Protein AF-A0A0B1SQV2-F1 (afdb_monomer_lite)

Sequence (103 aa):
MAAYELCCDMIDVTIDISGIYGVKESDGAVQNPFDDNSYAVIRLKTDQVMFLRQLNKHLALVCVIKGENFEKQGLIDYNFNCFKEGIENVFMVRKRIQEESKN

Structure (mmCIF, N/CA/C/O backbone):
data_AF-A0A0B1SQV2-F1
#
_entry.id   AF-A0A0B1SQV2-F1
#
loop_
_atom_site.group_PDB
_atom_site.id
_atom_site.type_symbol
_atom_site.label_atom_id
_atom_site.label_alt_id
_atom_site.label_comp_id
_atom_site.label_asym_id
_atom_site.label_entity_id
_atom_site.label_seq_id
_atom_site.pdbx_PDB_ins_code
_atom_site.Cartn_x
_atom_site.Cartn_y
_atom_site.Cartn_z
_atom_site.occupancy
_atom_site.B_iso_or_equiv
_atom_site.auth_seq_id
_atom_site.auth_comp_id
_atom_site.auth_asym_id
_atom_site.auth_atom_id
_atom_site.pdbx_PDB_model_num
ATOM 1 N N . MET A 1 1 ? -2.451 -17.650 7.670 1.00 79.94 1 MET A N 1
ATOM 2 C CA . MET A 1 1 ? -2.861 -17.927 6.279 1.00 79.94 1 MET A CA 1
ATOM 3 C C . MET A 1 1 ? -3.940 -16.959 5.811 1.00 79.94 1 MET A C 1
ATOM 5 O O . MET A 1 1 ? -3.643 -16.187 4.920 1.00 79.94 1 MET A O 1
ATOM 9 N N . ALA A 1 2 ? -5.107 -16.889 6.468 1.00 88.06 2 ALA A N 1
ATOM 10 C CA . ALA A 1 2 ? -6.229 -16.044 6.022 1.00 88.06 2 ALA A CA 1
ATOM 11 C C . ALA A 1 2 ? -5.891 -14.554 5.792 1.00 88.06 2 ALA A C 1
ATOM 13 O O . ALA A 1 2 ? -6.279 -13.987 4.783 1.00 88.06 2 ALA A O 1
ATOM 14 N N . ALA A 1 3 ? -5.123 -13.917 6.686 1.00 90.31 3 ALA A N 1
ATOM 15 C CA . ALA A 1 3 ? -4.736 -12.513 6.496 1.00 90.31 3 ALA A CA 1
ATOM 16 C C . ALA A 1 3 ? -3.791 -12.301 5.298 1.00 90.31 3 ALA A C 1
ATOM 18 O O . ALA A 1 3 ? -3.823 -11.246 4.682 1.00 90.31 3 ALA A O 1
ATOM 19 N N . TYR A 1 4 ? -2.955 -13.293 4.971 1.00 95.75 4 TYR A N 1
ATOM 20 C CA . TYR A 1 4 ? -2.065 -13.228 3.811 1.00 95.75 4 TYR A CA 1
ATOM 21 C C . TYR A 1 4 ? -2.864 -13.331 2.510 1.00 95.75 4 TYR A C 1
ATOM 23 O O . TYR A 1 4 ? -2.674 -12.507 1.627 1.00 95.75 4 TYR A O 1
ATOM 31 N N . GLU A 1 5 ? -3.797 -14.282 2.440 1.00 97.31 5 GLU A N 1
ATOM 32 C CA . GLU A 1 5 ? -4.706 -14.457 1.301 1.00 97.31 5 GLU A CA 1
ATOM 33 C C . GLU A 1 5 ? -5.543 -13.197 1.061 1.00 97.31 5 GLU A C 1
ATOM 35 O O . GLU A 1 5 ? -5.551 -12.663 -0.038 1.00 97.31 5 GLU A O 1
ATOM 40 N N . LEU A 1 6 ? -6.103 -12.617 2.125 1.00 95.56 6 LEU A N 1
ATOM 41 C CA . LEU A 1 6 ? -6.847 -11.365 2.026 1.00 95.56 6 LEU A CA 1
ATOM 42 C C . LEU A 1 6 ? -5.981 -10.190 1.527 1.00 95.56 6 LEU A C 1
ATOM 44 O O . LEU A 1 6 ? -6.462 -9.322 0.802 1.00 95.56 6 LEU A O 1
ATOM 48 N N . CYS A 1 7 ? -4.700 -10.133 1.911 1.00 97.50 7 CYS A N 1
ATOM 49 C CA . CYS A 1 7 ? -3.765 -9.143 1.372 1.00 97.50 7 CYS A CA 1
ATOM 50 C C . CYS A 1 7 ? -3.446 -9.389 -0.110 1.00 97.50 7 CYS A C 1
ATOM 52 O O . CYS A 1 7 ? -3.252 -8.416 -0.834 1.00 97.50 7 CYS A O 1
ATOM 54 N N . CYS A 1 8 ? -3.389 -10.646 -0.562 1.00 97.44 8 CYS A N 1
ATOM 55 C CA . CYS A 1 8 ? -3.262 -10.977 -1.983 1.00 97.44 8 CYS A CA 1
ATOM 56 C C . CYS A 1 8 ? -4.491 -10.494 -2.760 1.00 97.44 8 CYS A C 1
ATOM 58 O O . CYS A 1 8 ? -4.330 -9.729 -3.707 1.00 97.44 8 CYS A O 1
ATOM 60 N N . ASP A 1 9 ? -5.697 -10.809 -2.279 1.00 97.56 9 ASP A N 1
ATOM 61 C CA . ASP A 1 9 ? -6.950 -10.350 -2.890 1.00 97.56 9 ASP A CA 1
ATOM 62 C C . ASP A 1 9 ? -7.011 -8.815 -2.973 1.00 97.56 9 ASP A C 1
ATOM 64 O O . ASP A 1 9 ? -7.471 -8.242 -3.959 1.00 97.56 9 ASP A O 1
ATOM 68 N N . MET A 1 10 ? -6.510 -8.117 -1.946 1.00 97.44 10 MET A N 1
ATOM 69 C CA . MET A 1 10 ? -6.420 -6.656 -1.956 1.00 97.44 10 MET A CA 1
ATOM 70 C C . MET A 1 10 ? -5.512 -6.132 -3.077 1.00 97.44 10 MET A C 1
ATOM 72 O O . MET A 1 10 ? -5.830 -5.101 -3.678 1.00 97.44 10 MET A O 1
ATOM 76 N N . ILE A 1 11 ? -4.377 -6.790 -3.331 1.00 97.62 11 ILE A N 1
ATOM 77 C CA . ILE A 1 11 ? -3.462 -6.404 -4.410 1.00 97.62 11 ILE A CA 1
ATOM 78 C C . ILE A 1 11 ? -4.170 -6.578 -5.750 1.00 97.62 11 ILE A C 1
ATOM 80 O O . ILE A 1 11 ? -4.200 -5.620 -6.518 1.00 97.62 11 ILE A O 1
ATOM 84 N N . ASP A 1 12 ? -4.799 -7.728 -5.986 1.00 97.69 12 ASP A N 1
ATOM 85 C CA . ASP A 1 12 ? -5.503 -8.014 -7.240 1.00 97.69 12 ASP A CA 1
ATOM 86 C C . ASP A 1 12 ? -6.596 -6.973 -7.505 1.00 97.69 12 ASP A C 1
ATOM 88 O O . ASP A 1 12 ? -6.580 -6.301 -8.533 1.00 97.69 12 ASP A O 1
ATOM 92 N N . VAL A 1 13 ? -7.461 -6.709 -6.517 1.00 97.62 13 VAL A N 1
ATOM 93 C CA . VAL A 1 13 ? -8.508 -5.679 -6.627 1.00 97.62 13 VAL A CA 1
ATOM 94 C C . VAL A 1 13 ? -7.920 -4.299 -6.930 1.00 97.62 13 VAL A C 1
ATOM 96 O O . VAL A 1 13 ? -8.456 -3.563 -7.759 1.00 97.62 13 VAL A O 1
ATOM 99 N N . THR A 1 14 ? -6.827 -3.925 -6.262 1.00 96.88 14 THR A N 1
ATOM 100 C CA . THR A 1 14 ? -6.193 -2.615 -6.468 1.00 96.88 14 THR A CA 1
ATOM 101 C C . THR A 1 14 ? -5.623 -2.497 -7.880 1.00 96.88 14 THR A C 1
ATOM 103 O O . THR A 1 14 ? -5.835 -1.484 -8.544 1.00 96.88 14 THR A O 1
ATOM 106 N N . ILE A 1 15 ? -4.916 -3.525 -8.348 1.00 95.50 15 ILE A N 1
ATOM 107 C CA . ILE A 1 15 ? -4.260 -3.526 -9.656 1.00 95.50 15 ILE A CA 1
ATOM 108 C C . ILE A 1 15 ? -5.279 -3.613 -10.788 1.00 95.50 15 ILE A C 1
ATOM 110 O O . ILE A 1 15 ? -5.147 -2.868 -11.755 1.00 95.50 15 ILE A O 1
ATOM 114 N N . ASP A 1 16 ? -6.317 -4.436 -10.659 1.00 96.56 16 ASP A N 1
ATOM 115 C CA . ASP A 1 16 ? -7.356 -4.578 -11.679 1.00 96.56 16 ASP A CA 1
ATOM 116 C C . ASP A 1 16 ? -8.132 -3.269 -11.874 1.00 96.56 16 ASP A C 1
ATOM 118 O O . ASP A 1 16 ? -8.349 -2.825 -13.004 1.00 96.56 16 ASP A O 1
ATOM 122 N N . ILE A 1 17 ? -8.493 -2.584 -10.781 1.00 96.12 17 ILE A N 1
ATOM 123 C CA . ILE A 1 17 ? -9.152 -1.271 -10.850 1.00 96.12 17 ILE A CA 1
ATOM 124 C C . ILE A 1 17 ? -8.216 -0.231 -11.478 1.00 96.12 17 ILE A C 1
ATOM 126 O O . ILE A 1 17 ? -8.637 0.515 -12.369 1.00 96.12 17 ILE A O 1
ATOM 130 N N . SER A 1 18 ? -6.949 -0.184 -11.057 1.00 94.81 18 SER A N 1
ATOM 131 C CA . SER A 1 18 ? -5.952 0.722 -11.639 1.00 94.81 18 SER A CA 1
ATOM 132 C C . SER A 1 18 ? -5.662 0.413 -13.110 1.00 94.81 18 SER A C 1
ATOM 134 O O . SER A 1 18 ? -5.414 1.330 -13.887 1.00 94.81 18 SER A O 1
ATOM 136 N N . GLY A 1 19 ? -5.740 -0.848 -13.530 1.00 93.06 19 GLY A N 1
ATOM 137 C CA . GLY A 1 19 ? -5.596 -1.262 -14.924 1.00 93.06 19 GLY A CA 1
ATOM 138 C C . GLY A 1 19 ? -6.713 -0.730 -15.820 1.00 93.06 19 GLY A C 1
ATOM 139 O O . GLY A 1 19 ? -6.455 -0.357 -16.961 1.00 93.06 19 GLY A O 1
ATOM 140 N N . ILE A 1 20 ? -7.940 -0.643 -15.298 1.00 92.69 20 ILE A N 1
ATOM 141 C CA . ILE A 1 20 ? -9.097 -0.128 -16.044 1.00 92.69 20 ILE A CA 1
ATOM 142 C C . ILE A 1 20 ? -9.127 1.407 -16.043 1.00 92.69 20 ILE A C 1
ATOM 144 O O . ILE A 1 20 ? -9.411 2.014 -17.074 1.00 92.69 20 ILE A O 1
ATOM 148 N N . TYR A 1 21 ? -8.861 2.041 -14.895 1.00 92.44 21 TYR A N 1
ATOM 149 C CA . TYR A 1 21 ? -9.121 3.477 -14.699 1.00 92.44 21 TYR A CA 1
ATOM 150 C C . TYR A 1 21 ? -7.882 4.330 -14.392 1.00 92.44 21 TYR A C 1
ATOM 152 O O . TYR A 1 21 ? -7.949 5.555 -14.482 1.00 92.44 21 TYR A O 1
ATOM 160 N N . GLY A 1 22 ? -6.772 3.719 -13.985 1.00 88.06 22 GLY A N 1
ATOM 161 C CA . GLY A 1 22 ? -5.532 4.407 -13.607 1.00 88.06 22 GLY A CA 1
ATOM 162 C C . GLY A 1 22 ? -4.544 4.583 -14.762 1.00 88.06 22 GLY A C 1
ATOM 163 O O . GLY A 1 22 ? -3.679 5.456 -14.702 1.00 88.06 22 GLY A O 1
ATOM 164 N N . VAL A 1 23 ? -4.687 3.797 -15.830 1.00 81.44 23 VAL A N 1
ATOM 165 C CA . VAL A 1 23 ? -3.830 3.883 -17.015 1.00 81.44 23 VAL A CA 1
ATOM 166 C C . VAL A 1 23 ? -4.173 5.138 -17.812 1.00 81.44 23 VAL A C 1
ATOM 168 O O . VAL A 1 23 ? -5.263 5.274 -18.365 1.00 81.44 23 VAL A O 1
ATOM 171 N N . LYS A 1 24 ? -3.212 6.058 -17.910 1.00 77.12 24 LYS A N 1
ATOM 172 C CA . LYS A 1 24 ? -3.278 7.185 -18.842 1.00 77.12 24 LYS A CA 1
ATOM 173 C C . LYS A 1 24 ? -2.577 6.802 -20.135 1.00 77.12 24 LYS A C 1
ATOM 175 O O . LYS A 1 24 ? -1.433 6.351 -20.108 1.00 77.12 24 LYS A O 1
ATOM 180 N N . GLU A 1 25 ? -3.238 7.025 -21.262 1.00 71.38 25 GLU A N 1
ATOM 181 C CA . GLU A 1 25 ? -2.571 6.988 -22.558 1.00 71.38 25 GLU A CA 1
ATOM 182 C C . GLU A 1 25 ? -1.764 8.279 -22.730 1.00 71.38 25 GLU A C 1
ATOM 184 O O . GLU A 1 25 ? -2.310 9.379 -22.802 1.00 71.38 25 GLU A O 1
ATOM 189 N N . SER A 1 26 ? -0.442 8.147 -22.768 1.00 68.06 26 SER A N 1
ATOM 190 C CA . SER A 1 26 ? 0.478 9.236 -23.095 1.00 68.06 26 SER A CA 1
ATOM 191 C C . SER A 1 26 ? 1.496 8.713 -24.101 1.00 68.06 26 SER A C 1
ATOM 193 O O . SER A 1 26 ? 2.154 7.711 -23.822 1.00 68.06 26 SER A O 1
ATOM 195 N N . ASP A 1 27 ? 1.604 9.358 -25.266 1.00 70.25 27 ASP A N 1
ATOM 196 C CA . ASP A 1 27 ? 2.534 8.989 -26.350 1.00 70.25 27 ASP A CA 1
ATOM 197 C C . ASP A 1 27 ? 2.443 7.524 -26.829 1.00 70.25 27 ASP A C 1
ATOM 199 O O . ASP A 1 27 ? 3.432 6.912 -27.224 1.00 70.25 27 ASP A O 1
ATOM 203 N N . GLY A 1 28 ? 1.241 6.934 -26.813 1.00 69.06 28 GLY A N 1
ATOM 204 C CA . GLY A 1 28 ? 1.017 5.571 -27.315 1.00 69.06 28 GLY A CA 1
ATOM 205 C C . GLY A 1 28 ? 1.619 4.458 -26.447 1.00 69.06 28 GLY A C 1
ATOM 206 O O . GLY A 1 28 ? 1.601 3.296 -26.852 1.00 69.06 28 GLY A O 1
ATOM 207 N N . ALA A 1 29 ? 2.130 4.790 -25.256 1.00 72.25 29 ALA A N 1
ATOM 208 C CA . ALA A 1 29 ? 2.580 3.825 -24.264 1.00 72.25 29 ALA A CA 1
ATOM 209 C C . ALA A 1 29 ? 1.535 3.669 -23.149 1.00 72.25 29 ALA A C 1
ATOM 211 O O . ALA A 1 29 ? 1.084 4.647 -22.550 1.00 72.25 29 ALA A O 1
ATOM 212 N N . VAL A 1 30 ? 1.180 2.418 -22.854 1.00 74.12 30 VAL A N 1
ATOM 213 C CA . VAL A 1 30 ? 0.345 2.047 -21.706 1.00 74.12 30 VAL A CA 1
ATOM 214 C C . VAL A 1 30 ? 1.173 2.255 -20.437 1.00 74.12 30 VAL A C 1
ATOM 216 O O . VAL A 1 30 ? 2.192 1.589 -20.242 1.00 74.12 30 VAL A O 1
ATOM 219 N N . GLN A 1 31 ? 0.770 3.204 -19.589 1.00 81.50 31 GLN A N 1
ATOM 220 C CA . GLN A 1 31 ? 1.428 3.424 -18.300 1.00 81.50 31 GLN A CA 1
ATOM 221 C C . GLN A 1 31 ? 1.203 2.239 -17.351 1.00 81.50 31 GLN A C 1
ATOM 223 O O . GLN A 1 31 ? 0.174 1.567 -17.402 1.00 81.50 31 GLN A O 1
ATOM 228 N N . ASN A 1 32 ? 2.178 1.989 -16.474 1.00 87.44 32 ASN A N 1
ATOM 229 C CA . ASN A 1 32 ? 2.067 0.956 -15.448 1.00 87.44 32 ASN A CA 1
ATOM 230 C C . ASN A 1 32 ? 0.925 1.317 -14.474 1.00 87.44 32 ASN A C 1
ATOM 232 O O . ASN A 1 32 ? 0.989 2.401 -13.892 1.00 87.44 32 ASN A O 1
ATOM 236 N N . PRO A 1 33 ? -0.072 0.437 -14.248 1.00 91.50 33 PRO A N 1
ATOM 237 C CA . PRO A 1 33 ? -1.136 0.674 -13.267 1.00 91.50 33 PRO A CA 1
ATOM 238 C C . PRO A 1 33 ? -0.633 0.723 -11.814 1.00 91.50 33 PRO A C 1
ATOM 240 O O . PRO A 1 33 ? -1.395 1.079 -10.917 1.00 91.50 33 PRO A O 1
ATOM 243 N N . PHE A 1 34 ? 0.631 0.362 -11.576 1.00 94.50 34 PHE A N 1
ATOM 244 C CA . PHE A 1 34 ? 1.314 0.477 -10.295 1.00 94.50 34 PHE A CA 1
ATOM 245 C C . PHE A 1 34 ? 2.475 1.482 -10.370 1.00 94.50 34 PHE A C 1
ATOM 247 O O . PHE A 1 34 ? 3.564 1.188 -10.870 1.00 94.50 34 PHE A O 1
ATOM 254 N N . ASP A 1 35 ? 2.234 2.683 -9.858 1.00 93.25 35 ASP A N 1
ATOM 255 C CA . ASP A 1 35 ? 3.135 3.834 -9.886 1.00 93.25 35 ASP A CA 1
ATOM 256 C C . ASP A 1 35 ? 3.497 4.344 -8.476 1.00 93.25 35 ASP A C 1
ATOM 258 O O . ASP A 1 35 ? 3.098 3.785 -7.453 1.00 93.25 35 ASP A O 1
ATOM 262 N N . ASP A 1 36 ? 4.273 5.428 -8.406 1.00 92.44 36 ASP A N 1
ATOM 263 C CA . ASP A 1 36 ? 4.727 6.009 -7.135 1.00 92.44 36 ASP A CA 1
ATOM 264 C C . ASP A 1 36 ? 3.590 6.620 -6.294 1.00 92.44 36 ASP A C 1
ATOM 266 O O . ASP A 1 36 ? 3.773 6.853 -5.098 1.00 92.44 36 ASP A O 1
ATOM 270 N N . ASN A 1 37 ? 2.413 6.841 -6.892 1.00 92.00 37 ASN A N 1
ATOM 271 C CA . ASN A 1 37 ? 1.227 7.372 -6.218 1.00 92.00 37 ASN A CA 1
ATOM 272 C C . ASN A 1 37 ? 0.226 6.274 -5.835 1.00 92.00 37 ASN A C 1
ATOM 274 O O . ASN A 1 37 ? -0.825 6.570 -5.260 1.00 92.00 37 ASN A O 1
ATOM 278 N N . SER A 1 38 ? 0.539 5.014 -6.139 1.00 95.38 38 SER A N 1
ATOM 279 C CA . SER A 1 38 ? -0.379 3.903 -5.944 1.00 95.38 38 SER A CA 1
ATOM 280 C C . SER A 1 38 ? -0.668 3.675 -4.462 1.00 95.38 38 SER A C 1
ATOM 282 O O . SER A 1 38 ? 0.218 3.424 -3.634 1.00 95.38 38 SER A O 1
ATOM 284 N N . TYR A 1 39 ? -1.956 3.787 -4.142 1.00 96.38 39 TYR A N 1
ATOM 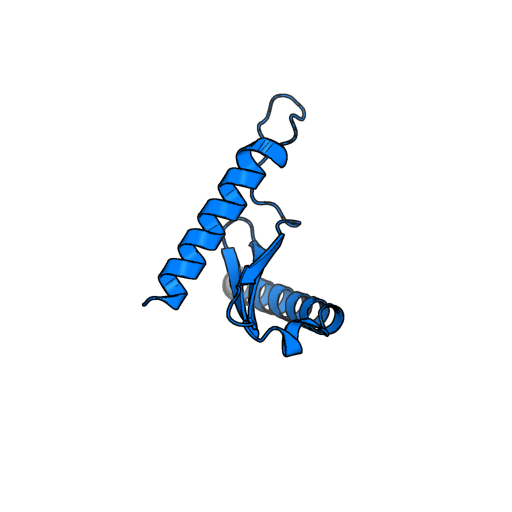285 C CA . TYR A 1 39 ? -2.515 3.699 -2.804 1.00 96.38 39 TYR A CA 1
ATOM 286 C C . TYR A 1 39 ? -3.924 3.125 -2.843 1.00 96.38 39 TYR A C 1
ATOM 288 O O . TYR A 1 39 ? -4.724 3.509 -3.694 1.00 96.38 39 TYR A O 1
ATOM 296 N N . ALA A 1 40 ? -4.258 2.285 -1.868 1.00 97.31 40 ALA A N 1
ATOM 297 C CA . ALA A 1 40 ? -5.621 1.814 -1.669 1.00 97.31 40 ALA A CA 1
ATOM 298 C C . ALA A 1 40 ? -5.962 1.689 -0.185 1.00 97.31 40 ALA A C 1
ATOM 300 O O . ALA A 1 40 ? -5.087 1.435 0.643 1.00 97.31 40 ALA A O 1
ATOM 301 N N . VAL A 1 41 ? -7.249 1.835 0.137 1.00 97.25 41 VAL A N 1
ATOM 302 C CA . VAL A 1 41 ? -7.813 1.598 1.472 1.00 97.25 41 VAL A CA 1
ATOM 303 C C . VAL A 1 41 ? -9.102 0.812 1.324 1.00 97.25 41 VAL A C 1
ATOM 305 O O . VAL A 1 41 ? -10.013 1.246 0.624 1.00 97.25 41 VAL A O 1
ATOM 308 N N . ILE A 1 42 ? -9.207 -0.305 2.035 1.00 97.12 42 ILE A N 1
ATOM 309 C CA . ILE A 1 42 ? -10.420 -1.117 2.112 1.00 97.12 42 ILE A CA 1
ATOM 310 C C . ILE A 1 42 ? -10.813 -1.234 3.582 1.00 97.12 42 ILE A C 1
ATOM 312 O O . ILE A 1 42 ? -10.045 -1.715 4.416 1.00 97.12 42 ILE A O 1
ATOM 316 N N . ARG A 1 43 ? -12.020 -0.773 3.915 1.00 96.38 43 ARG A N 1
ATOM 317 C CA . ARG A 1 43 ? -12.591 -0.900 5.260 1.00 96.38 43 ARG A CA 1
ATOM 318 C C . ARG A 1 43 ? -13.478 -2.135 5.308 1.00 96.38 43 ARG A C 1
ATOM 320 O O . ARG A 1 43 ? -14.451 -2.228 4.564 1.00 96.38 43 ARG A O 1
ATOM 327 N N . LEU A 1 44 ? -13.145 -3.072 6.184 1.00 95.12 44 LEU A N 1
ATOM 328 C CA . LEU A 1 44 ? -13.910 -4.292 6.392 1.00 95.12 44 LEU A CA 1
ATOM 329 C C . LEU A 1 44 ? -15.009 -4.058 7.429 1.00 95.12 44 LEU A C 1
ATOM 331 O O . LEU A 1 44 ? -14.885 -3.230 8.330 1.00 95.12 44 LEU A O 1
ATOM 335 N N . LYS A 1 45 ? -16.076 -4.858 7.354 1.00 94.00 45 LYS A N 1
ATOM 336 C CA . LYS A 1 45 ? -17.183 -4.819 8.326 1.00 94.00 45 LYS A CA 1
ATOM 337 C C . LYS A 1 45 ? -16.742 -5.175 9.757 1.00 94.00 45 LYS A C 1
ATOM 339 O O . LYS A 1 45 ? -17.440 -4.860 10.712 1.00 94.00 45 LYS A O 1
ATOM 344 N N . THR A 1 46 ? -15.596 -5.833 9.903 1.00 92.44 46 THR A N 1
ATOM 345 C CA . THR A 1 46 ? -15.004 -6.298 11.168 1.00 92.44 46 THR A CA 1
ATOM 346 C C . THR A 1 46 ? -14.203 -5.222 11.914 1.00 92.44 46 THR A C 1
ATOM 348 O O . THR A 1 46 ? -13.386 -5.566 12.762 1.00 92.44 46 THR A O 1
ATOM 351 N N . ASP A 1 47 ? -14.402 -3.938 11.595 1.00 92.56 47 ASP A N 1
ATOM 352 C CA . ASP A 1 47 ? -13.631 -2.804 12.136 1.00 92.56 47 ASP A CA 1
ATOM 353 C C . ASP A 1 47 ? -12.112 -2.909 11.881 1.00 92.56 47 ASP A C 1
ATOM 355 O O . ASP A 1 47 ? -11.266 -2.411 12.623 1.00 92.56 47 ASP A O 1
ATOM 359 N N . GLN A 1 48 ? -11.747 -3.588 10.795 1.00 95.19 48 GLN A N 1
ATOM 360 C CA . GLN A 1 48 ? -10.382 -3.642 10.287 1.00 95.19 48 GLN A CA 1
ATOM 361 C C . GLN A 1 48 ? -10.266 -2.786 9.031 1.00 95.19 48 GLN A C 1
ATOM 363 O O . GLN A 1 48 ? -11.171 -2.735 8.198 1.00 95.19 48 GLN A O 1
ATOM 368 N N . VAL A 1 49 ? -9.126 -2.125 8.887 1.00 96.75 49 VAL A N 1
ATOM 369 C CA . VAL A 1 49 ? -8.765 -1.338 7.715 1.00 96.75 49 VAL A CA 1
ATOM 370 C C . VAL A 1 49 ? -7.524 -1.951 7.103 1.00 96.75 49 VAL A C 1
ATOM 372 O O . VAL A 1 49 ? -6.503 -2.115 7.773 1.00 96.75 49 VAL A O 1
ATOM 375 N N . MET A 1 50 ? -7.630 -2.274 5.822 1.00 97.38 50 MET A N 1
ATOM 376 C CA . MET A 1 50 ? -6.503 -2.668 5.001 1.00 97.38 50 MET A CA 1
ATOM 377 C C . MET A 1 50 ? -6.057 -1.469 4.179 1.00 97.38 50 MET A C 1
ATOM 379 O O . MET A 1 50 ? -6.901 -0.788 3.596 1.00 97.38 50 MET A O 1
ATOM 383 N N . PHE A 1 51 ? -4.759 -1.194 4.122 1.00 96.69 51 PHE A N 1
ATOM 384 C CA . PHE A 1 51 ? -4.227 -0.171 3.227 1.00 96.69 51 PHE A CA 1
ATOM 385 C C . PHE A 1 51 ? -2.957 -0.645 2.526 1.00 96.69 51 PHE A C 1
ATOM 387 O O . PHE A 1 51 ? -2.152 -1.375 3.103 1.00 96.69 51 PHE A O 1
ATOM 394 N N . LEU A 1 52 ? -2.800 -0.229 1.273 1.00 98.00 52 LEU A N 1
ATOM 395 C CA . LEU A 1 52 ? -1.692 -0.580 0.393 1.00 98.00 52 LEU A CA 1
ATOM 396 C C . LEU A 1 52 ? -0.981 0.701 -0.010 1.00 98.00 52 LEU A C 1
ATOM 398 O O . LEU A 1 52 ? -1.647 1.645 -0.420 1.00 98.00 52 LEU A O 1
ATOM 402 N N . ARG A 1 53 ? 0.349 0.735 0.066 1.00 97.25 53 ARG A N 1
ATOM 403 C CA . ARG A 1 53 ? 1.181 1.842 -0.432 1.00 97.25 53 ARG A CA 1
ATOM 404 C C . ARG A 1 53 ? 2.345 1.304 -1.258 1.00 97.25 53 ARG A C 1
ATOM 406 O O . ARG A 1 53 ? 2.986 0.328 -0.864 1.00 97.25 53 ARG A O 1
ATOM 413 N N . GLN A 1 54 ? 2.660 1.961 -2.368 1.00 96.94 54 GLN A N 1
ATOM 414 C CA . GLN A 1 54 ? 3.827 1.608 -3.173 1.00 96.94 54 GLN A CA 1
ATOM 415 C C . GLN A 1 54 ? 5.146 1.995 -2.481 1.00 96.94 54 GLN A C 1
ATOM 417 O O . GLN A 1 54 ? 5.324 3.125 -2.017 1.00 96.94 54 GLN A O 1
ATOM 422 N N . LEU A 1 55 ? 6.086 1.045 -2.435 1.00 95.75 55 LEU A N 1
ATOM 423 C CA . LEU A 1 55 ? 7.464 1.275 -1.988 1.00 95.75 55 LEU A CA 1
ATOM 424 C C . LEU A 1 55 ? 8.385 1.541 -3.175 1.00 95.75 55 LEU A C 1
ATOM 426 O O . LEU A 1 55 ? 9.153 2.492 -3.159 1.00 95.75 55 LEU A O 1
ATOM 430 N N . ASN A 1 56 ? 8.323 0.691 -4.197 1.00 93.31 56 ASN A N 1
ATOM 431 C CA . ASN A 1 56 ? 9.020 0.888 -5.463 1.00 93.31 56 ASN A CA 1
ATOM 432 C C . ASN A 1 56 ? 8.262 0.162 -6.582 1.00 93.31 56 ASN A C 1
ATOM 434 O O . ASN A 1 56 ? 7.235 -0.463 -6.333 1.00 93.31 56 ASN A O 1
ATOM 438 N N . LYS A 1 57 ? 8.808 0.176 -7.802 1.00 91.69 57 LYS A N 1
ATOM 439 C CA . LYS A 1 57 ? 8.204 -0.446 -8.996 1.00 91.69 57 LYS A CA 1
ATOM 440 C C . LYS A 1 57 ? 7.794 -1.921 -8.840 1.00 91.69 57 LYS A C 1
ATOM 442 O O . LYS A 1 57 ? 7.000 -2.394 -9.642 1.00 91.69 57 LYS A O 1
ATOM 447 N N . HIS A 1 58 ? 8.338 -2.644 -7.859 1.00 92.56 58 HIS A N 1
ATOM 448 C CA . HIS A 1 58 ? 8.105 -4.078 -7.654 1.00 92.56 58 HIS A CA 1
ATOM 449 C C . HIS A 1 58 ? 7.537 -4.426 -6.271 1.00 92.56 58 HIS A C 1
ATOM 451 O O . HIS A 1 58 ? 7.153 -5.571 -6.052 1.00 92.56 58 HIS A O 1
ATOM 457 N N . LEU A 1 59 ? 7.531 -3.488 -5.319 1.00 96.12 59 LEU A N 1
ATOM 458 C CA . LEU A 1 59 ? 7.174 -3.750 -3.926 1.00 96.12 59 LEU A CA 1
ATOM 459 C C . LEU A 1 59 ? 6.049 -2.826 -3.467 1.00 96.12 59 LEU A C 1
ATOM 461 O O . LEU A 1 59 ? 6.136 -1.603 -3.592 1.00 96.12 59 LEU A O 1
ATOM 465 N N . ALA A 1 60 ? 5.040 -3.427 -2.845 1.00 97.25 60 ALA A N 1
ATOM 466 C CA . ALA A 1 60 ? 3.981 -2.742 -2.120 1.00 97.25 60 ALA A CA 1
ATOM 467 C C . ALA A 1 60 ? 4.033 -3.133 -0.639 1.00 97.25 60 ALA A C 1
ATOM 469 O O . ALA A 1 60 ? 4.300 -4.287 -0.300 1.00 97.25 60 ALA A O 1
ATOM 470 N N . LEU A 1 61 ? 3.749 -2.180 0.243 1.00 97.62 61 LEU A N 1
ATOM 471 C CA . LEU A 1 61 ? 3.444 -2.457 1.640 1.00 97.62 61 LEU A CA 1
ATOM 472 C C . LEU A 1 61 ? 1.930 -2.602 1.778 1.00 97.62 61 LEU A C 1
ATOM 474 O O . LEU A 1 61 ? 1.206 -1.663 1.454 1.00 97.62 61 LEU A O 1
ATOM 478 N N . VAL A 1 62 ? 1.469 -3.741 2.296 1.00 97.81 62 VAL A N 1
ATOM 479 C CA . V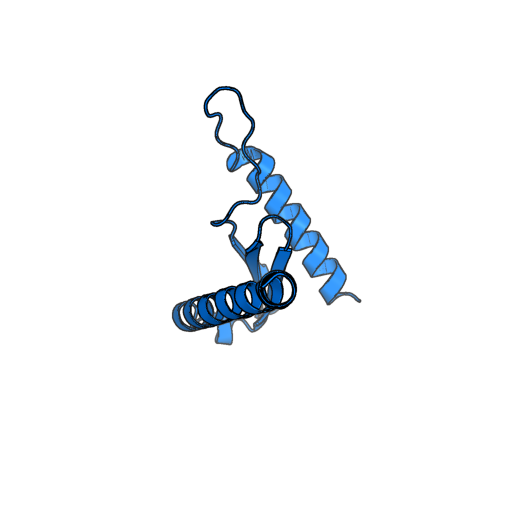AL A 1 62 ? 0.064 -3.965 2.657 1.00 97.81 62 VAL A CA 1
ATOM 480 C C . VAL A 1 62 ? -0.037 -4.101 4.170 1.00 97.81 62 VAL A C 1
ATOM 482 O O . VAL A 1 62 ? 0.656 -4.916 4.782 1.00 97.81 62 VAL A O 1
ATOM 485 N N . CYS A 1 63 ? -0.889 -3.289 4.782 1.00 96.50 63 CYS A N 1
ATOM 486 C CA . CYS A 1 63 ? -1.077 -3.231 6.223 1.00 96.50 63 CYS A CA 1
ATOM 487 C C . CYS A 1 63 ? -2.519 -3.558 6.592 1.00 96.50 63 CYS A C 1
ATOM 489 O O . CYS A 1 63 ? -3.446 -3.113 5.924 1.00 96.50 63 CYS A O 1
ATOM 491 N N . VAL A 1 64 ? -2.698 -4.271 7.704 1.00 95.81 64 VAL A N 1
ATOM 492 C CA . VAL A 1 64 ? -4.002 -4.536 8.322 1.00 95.81 64 VAL A CA 1
ATOM 493 C C . VAL A 1 64 ? -3.977 -3.948 9.724 1.00 95.81 64 VAL A C 1
ATOM 495 O O . VAL A 1 64 ? -3.182 -4.376 10.562 1.00 95.81 64 VAL A O 1
ATOM 498 N N . ILE A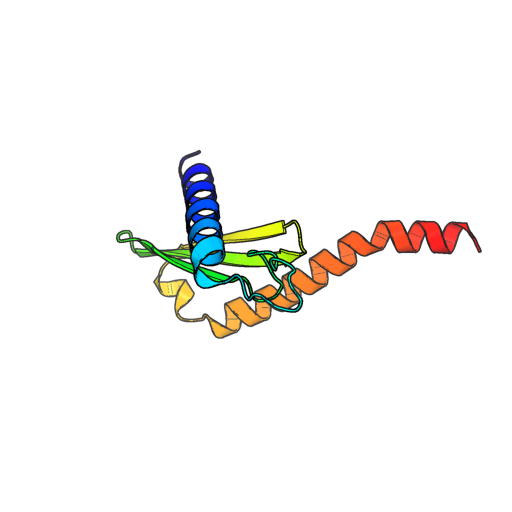 1 65 ? -4.825 -2.956 9.985 1.00 94.94 65 ILE A N 1
ATOM 499 C CA . ILE A 1 65 ? -4.915 -2.293 11.289 1.00 94.94 65 ILE A CA 1
ATOM 500 C C . ILE A 1 65 ? -6.368 -2.192 11.756 1.00 94.94 65 ILE A C 1
ATOM 502 O O . ILE A 1 65 ? -7.297 -2.374 10.975 1.00 94.94 65 ILE A O 1
ATOM 506 N N . LYS A 1 66 ? -6.582 -1.902 13.040 1.00 95.00 66 LYS A N 1
ATOM 507 C CA . LYS A 1 66 ? -7.921 -1.600 13.566 1.00 95.00 66 LYS A CA 1
ATOM 508 C C . LYS A 1 66 ? -8.415 -0.236 13.079 1.00 95.00 66 LYS A C 1
ATOM 510 O O . LYS A 1 66 ? -7.606 0.681 12.930 1.00 95.00 66 LYS A O 1
ATOM 515 N N . GLY A 1 67 ? -9.727 -0.094 12.901 1.00 93.56 67 GLY A N 1
ATOM 516 C CA . GLY A 1 67 ? -10.385 1.130 12.442 1.00 93.56 67 GLY A CA 1
ATOM 517 C C . GLY A 1 67 ? -10.039 2.354 13.281 1.00 93.56 67 GLY A C 1
ATOM 518 O O . GLY A 1 67 ? -9.617 3.363 12.719 1.00 93.56 67 GLY A O 1
ATOM 519 N N . GLU A 1 68 ? -10.092 2.216 14.607 1.00 93.50 68 GLU A N 1
ATOM 520 C CA . GLU A 1 68 ? -9.722 3.260 15.579 1.00 93.50 68 GLU A CA 1
ATOM 521 C C . GLU A 1 68 ? -8.297 3.814 15.373 1.00 93.50 68 GLU A C 1
ATOM 523 O O . GLU A 1 68 ? -8.040 5.003 15.546 1.00 93.50 68 GLU A O 1
ATOM 528 N N . ASN A 1 69 ? -7.350 2.979 14.931 1.00 91.00 69 ASN A N 1
ATOM 529 C CA . ASN A 1 69 ? -5.967 3.409 14.711 1.00 91.00 69 ASN A CA 1
ATOM 530 C C . ASN A 1 69 ? -5.795 4.151 13.381 1.00 91.00 69 ASN A C 1
ATOM 532 O O . ASN A 1 69 ? -4.868 4.950 13.242 1.00 91.00 69 ASN A O 1
ATOM 536 N N . PHE A 1 70 ? -6.683 3.912 12.412 1.00 92.56 70 PHE A N 1
ATOM 537 C CA . PHE A 1 70 ? -6.640 4.566 11.106 1.00 92.56 70 PHE A CA 1
ATOM 538 C C . PHE A 1 70 ? -7.147 6.018 11.150 1.00 92.56 70 PHE A C 1
ATOM 540 O O . PHE A 1 70 ? -6.940 6.769 10.201 1.00 92.56 70 PHE A O 1
ATOM 547 N N . GLU A 1 71 ? -7.751 6.462 12.259 1.00 89.56 71 GLU A N 1
ATOM 548 C CA . GLU A 1 71 ? -8.138 7.868 12.460 1.00 89.56 71 GLU A CA 1
ATOM 549 C C . GLU A 1 71 ? -6.934 8.824 12.398 1.00 89.56 71 GLU A C 1
ATOM 551 O O . GLU A 1 71 ? -7.062 9.982 12.005 1.00 89.56 71 GLU A O 1
ATOM 556 N N . LYS A 1 72 ? -5.732 8.330 12.723 1.00 92.12 72 LYS A N 1
ATOM 557 C CA . LYS A 1 72 ? -4.474 9.092 12.702 1.00 92.12 72 LYS A CA 1
ATOM 558 C C . LYS A 1 72 ? -3.733 8.964 11.368 1.00 92.12 72 LYS A C 1
ATOM 560 O O . LYS A 1 72 ? -2.508 8.838 11.354 1.00 92.12 72 LYS A O 1
ATOM 565 N N . GLN A 1 73 ? -4.458 9.009 10.250 1.00 91.81 73 GLN A N 1
ATOM 566 C CA . GLN A 1 73 ? -3.901 8.762 8.915 1.00 91.81 73 GLN A CA 1
ATOM 567 C C . GLN A 1 73 ? -2.668 9.631 8.604 1.00 91.81 73 GLN A C 1
ATOM 569 O O . GLN A 1 73 ? -1.681 9.117 8.093 1.00 91.81 73 GLN A O 1
ATOM 574 N N . GLY A 1 74 ? -2.658 10.909 9.000 1.00 94.69 74 GLY A N 1
ATOM 575 C CA . GLY A 1 74 ? -1.504 11.789 8.763 1.00 94.69 74 GLY A CA 1
ATOM 576 C C . GLY A 1 74 ? -0.203 11.321 9.433 1.00 94.69 74 GLY A C 1
ATOM 577 O O . GLY A 1 74 ? 0.869 11.439 8.846 1.00 94.69 74 GLY A O 1
ATOM 578 N N . LEU A 1 75 ? -0.282 10.737 10.636 1.00 96.88 75 LEU A N 1
ATOM 579 C CA . LEU A 1 75 ? 0.893 10.166 11.311 1.00 96.88 75 LEU A CA 1
ATOM 580 C C . LEU A 1 75 ? 1.332 8.851 10.664 1.00 96.88 75 LEU A C 1
ATOM 582 O O . LEU A 1 75 ? 2.526 8.569 10.596 1.00 96.88 75 LEU A O 1
ATOM 586 N N . ILE A 1 76 ? 0.374 8.053 10.187 1.00 95.94 76 ILE A N 1
ATOM 587 C CA . ILE A 1 76 ? 0.659 6.823 9.442 1.00 95.94 76 ILE A CA 1
ATOM 588 C C . ILE A 1 76 ? 1.397 7.167 8.148 1.00 95.94 76 ILE A C 1
ATOM 590 O O . ILE A 1 76 ? 2.422 6.556 7.863 1.00 95.94 76 ILE A O 1
ATOM 594 N N . ASP A 1 77 ? 0.929 8.174 7.414 1.00 94.50 77 ASP A N 1
ATOM 595 C CA . ASP A 1 77 ? 1.537 8.617 6.160 1.00 94.50 77 ASP A CA 1
ATOM 596 C C . ASP A 1 77 ? 2.947 9.188 6.385 1.00 94.50 77 ASP A C 1
ATOM 598 O O . ASP A 1 77 ? 3.874 8.847 5.652 1.00 94.50 77 ASP A O 1
ATOM 602 N N . TYR A 1 78 ? 3.149 9.975 7.449 1.00 97.56 78 TYR A N 1
ATOM 603 C CA . TYR A 1 78 ? 4.484 10.435 7.847 1.00 97.56 78 TYR A CA 1
ATOM 604 C C . TYR A 1 78 ? 5.429 9.261 8.143 1.00 97.56 78 TYR A C 1
ATOM 606 O O . TYR A 1 78 ? 6.521 9.178 7.579 1.00 97.56 78 TYR A O 1
ATOM 614 N N . ASN A 1 79 ? 4.995 8.314 8.980 1.00 97.38 79 ASN A N 1
ATOM 615 C CA . ASN A 1 79 ? 5.800 7.142 9.324 1.00 97.38 79 ASN A CA 1
ATOM 616 C C . ASN A 1 79 ? 6.078 6.256 8.103 1.00 97.38 79 ASN A C 1
ATOM 618 O O . ASN A 1 79 ? 7.164 5.687 7.996 1.00 97.38 79 ASN A O 1
ATOM 622 N N . PHE A 1 80 ? 5.120 6.144 7.180 1.00 96.50 80 PHE A N 1
ATOM 623 C CA . PHE A 1 80 ? 5.298 5.422 5.927 1.00 96.50 80 PHE A CA 1
ATOM 624 C C . PHE A 1 80 ? 6.403 6.048 5.072 1.00 96.50 80 PHE A C 1
ATOM 626 O O . PHE A 1 80 ? 7.234 5.314 4.544 1.00 96.50 80 PHE A O 1
ATOM 633 N N . ASN A 1 81 ? 6.470 7.378 4.983 1.00 96.19 81 ASN A N 1
ATOM 634 C CA . ASN A 1 81 ? 7.541 8.054 4.250 1.00 96.19 81 ASN A CA 1
ATOM 635 C C . ASN A 1 81 ? 8.912 7.776 4.878 1.00 96.19 81 ASN A C 1
ATOM 637 O O . ASN A 1 81 ? 9.826 7.357 4.171 1.00 96.19 81 ASN A O 1
ATOM 641 N N . CYS A 1 82 ? 9.035 7.884 6.207 1.00 98.25 82 CYS A N 1
ATOM 642 C CA . CYS A 1 82 ? 10.272 7.510 6.902 1.00 98.25 82 CYS A CA 1
ATOM 643 C C . CYS A 1 82 ? 10.659 6.043 6.641 1.00 98.25 82 CYS A C 1
ATOM 645 O O . CYS A 1 82 ? 11.831 5.724 6.444 1.00 98.25 82 CYS A O 1
ATOM 647 N N . PHE A 1 83 ? 9.676 5.138 6.625 1.00 97.88 83 PHE A N 1
ATOM 648 C CA . PHE A 1 83 ? 9.895 3.727 6.316 1.00 97.88 83 PHE A CA 1
ATOM 649 C C . PHE A 1 83 ? 10.361 3.517 4.869 1.00 97.88 83 PHE A C 1
ATOM 651 O O . PHE A 1 83 ? 11.330 2.792 4.644 1.00 97.88 83 PHE A O 1
ATOM 658 N N . LYS A 1 84 ? 9.710 4.165 3.897 1.00 96.00 84 LYS A N 1
ATOM 659 C CA . LYS A 1 84 ? 10.055 4.091 2.472 1.00 96.00 84 LYS A CA 1
ATOM 660 C C . LYS A 1 84 ? 11.489 4.565 2.232 1.00 96.00 84 LYS A C 1
ATOM 662 O O . LYS A 1 84 ? 12.279 3.817 1.659 1.00 96.00 84 LYS A O 1
ATOM 667 N N . GLU A 1 85 ? 11.857 5.724 2.776 1.00 96.38 85 GLU A N 1
ATOM 668 C CA . GLU A 1 85 ? 13.229 6.250 2.725 1.00 96.38 85 GLU A CA 1
ATOM 669 C C . GLU A 1 85 ? 14.241 5.289 3.371 1.00 96.38 85 GLU A C 1
ATOM 671 O O . GLU A 1 85 ? 15.335 5.058 2.847 1.00 96.38 85 GLU A O 1
ATOM 676 N N . GLY A 1 86 ? 13.890 4.687 4.511 1.00 97.25 86 GLY A N 1
ATOM 677 C CA . GLY A 1 86 ? 14.726 3.689 5.178 1.00 97.25 86 GLY A CA 1
ATOM 678 C C . GLY A 1 86 ? 14.984 2.457 4.305 1.00 97.25 86 GLY A C 1
ATOM 679 O O . GLY A 1 86 ? 16.126 2.018 4.168 1.00 97.25 86 GLY A O 1
ATOM 680 N N . ILE A 1 87 ? 13.940 1.923 3.670 1.00 95.56 87 ILE A N 1
ATOM 681 C CA . ILE A 1 87 ? 14.029 0.765 2.773 1.00 95.56 87 ILE A CA 1
ATOM 682 C C . ILE A 1 87 ? 14.857 1.080 1.522 1.00 95.56 87 ILE A C 1
ATOM 684 O O . ILE A 1 87 ? 15.711 0.281 1.131 1.00 95.56 87 ILE A O 1
ATOM 688 N N . GLU A 1 88 ? 14.666 2.251 0.916 1.00 93.38 88 GLU A N 1
ATOM 689 C CA . GLU A 1 88 ? 15.471 2.692 -0.227 1.00 93.38 88 GLU A CA 1
ATOM 690 C C . GLU A 1 88 ? 16.959 2.777 0.133 1.00 93.38 88 GLU A C 1
ATOM 692 O O . GLU A 1 88 ? 17.811 2.279 -0.609 1.00 93.38 88 GLU A O 1
ATOM 697 N N . ASN A 1 89 ? 17.283 3.315 1.312 1.00 94.94 89 ASN A N 1
ATOM 698 C CA . ASN A 1 89 ? 18.653 3.345 1.818 1.00 94.94 89 ASN A CA 1
ATOM 699 C C . ASN A 1 89 ? 19.248 1.942 1.988 1.00 94.94 89 ASN A C 1
ATOM 701 O O . ASN A 1 89 ? 20.403 1.726 1.615 1.00 94.94 89 ASN A O 1
ATOM 705 N N . VAL A 1 90 ? 18.468 0.981 2.494 1.00 95.38 90 VAL A N 1
ATOM 706 C CA . VAL A 1 90 ? 18.895 -0.422 2.622 1.00 95.38 90 VAL A CA 1
ATOM 707 C C . VAL A 1 90 ? 19.214 -1.027 1.252 1.00 95.38 90 VAL A C 1
ATOM 709 O O . VAL A 1 90 ? 20.257 -1.666 1.095 1.00 95.38 90 VAL A O 1
ATOM 712 N N . PHE A 1 91 ? 18.387 -0.785 0.232 1.00 92.94 91 PHE A N 1
ATOM 713 C CA . PHE A 1 91 ? 18.654 -1.286 -1.121 1.00 92.94 91 PHE A CA 1
ATOM 714 C C . PHE A 1 91 ? 19.921 -0.690 -1.751 1.00 92.94 91 PHE A C 1
ATOM 716 O O . PHE A 1 91 ? 20.586 -1.360 -2.544 1.00 92.94 91 PHE A O 1
ATOM 723 N N . MET A 1 92 ? 20.310 0.528 -1.364 1.00 93.19 92 MET A N 1
ATOM 724 C CA . MET A 1 92 ? 21.524 1.181 -1.865 1.00 93.19 92 MET A CA 1
ATOM 725 C C . MET A 1 92 ? 22.821 0.669 -1.221 1.00 93.19 92 MET A C 1
ATOM 727 O O . MET A 1 92 ? 23.895 0.912 -1.773 1.00 93.19 92 MET A O 1
ATOM 731 N N . VAL A 1 93 ? 22.766 -0.068 -0.102 1.00 94.50 93 VAL A N 1
ATOM 732 C CA . VAL A 1 93 ? 23.968 -0.526 0.629 1.00 94.50 93 VAL A CA 1
ATOM 733 C C . VAL A 1 93 ? 24.907 -1.331 -0.267 1.00 94.50 93 VAL A C 1
ATOM 735 O O . VAL A 1 93 ? 26.097 -1.033 -0.350 1.00 94.50 93 VAL A O 1
ATOM 738 N N . ARG A 1 94 ? 24.379 -2.321 -0.999 1.00 89.06 94 ARG A N 1
ATOM 739 C CA . ARG A 1 94 ? 25.200 -3.169 -1.878 1.00 89.06 94 ARG A CA 1
ATOM 740 C C . ARG A 1 94 ? 25.870 -2.363 -2.991 1.00 89.06 94 ARG A C 1
ATOM 742 O O . ARG A 1 94 ? 27.003 -2.664 -3.354 1.00 89.06 94 ARG A O 1
ATOM 749 N N . LYS A 1 95 ? 25.176 -1.351 -3.520 1.00 89.12 95 LYS A N 1
ATOM 750 C CA . LYS A 1 95 ? 25.703 -0.472 -4.567 1.00 89.12 95 LYS A CA 1
ATOM 751 C C . LYS A 1 95 ? 26.886 0.347 -4.042 1.00 89.12 95 LYS A C 1
ATOM 753 O O . LYS A 1 95 ? 27.934 0.343 -4.675 1.00 89.12 95 LYS A O 1
ATOM 758 N N . ARG A 1 96 ? 26.751 0.937 -2.848 1.00 92.25 96 ARG A N 1
ATOM 759 C CA . ARG A 1 96 ? 27.823 1.710 -2.192 1.00 92.25 96 ARG A CA 1
ATOM 760 C C . ARG A 1 96 ? 29.069 0.858 -1.933 1.00 92.25 96 ARG A C 1
ATOM 762 O O .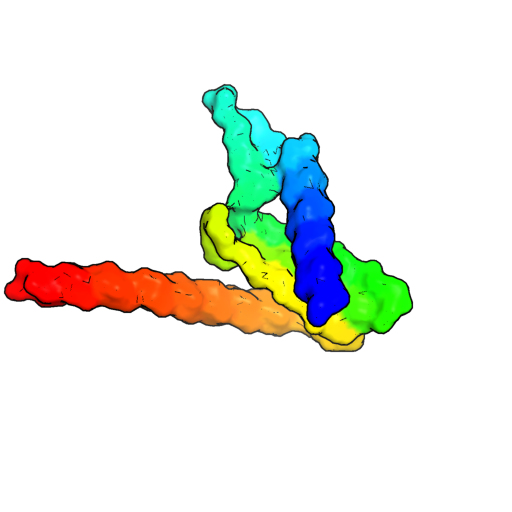 ARG A 1 96 ? 30.159 1.250 -2.325 1.00 92.25 96 ARG A O 1
ATOM 769 N N . ILE A 1 97 ? 28.901 -0.357 -1.400 1.00 92.38 97 ILE A N 1
ATOM 770 C CA . ILE A 1 97 ? 30.022 -1.289 -1.157 1.00 92.38 97 ILE A CA 1
ATOM 771 C C . ILE A 1 97 ? 30.784 -1.613 -2.458 1.00 92.38 97 ILE A C 1
ATOM 773 O O . ILE A 1 97 ? 32.012 -1.711 -2.468 1.00 92.38 97 ILE A O 1
ATOM 777 N N . GLN A 1 98 ? 30.071 -1.784 -3.576 1.00 87.94 98 GLN A N 1
ATOM 778 C CA . GLN A 1 98 ? 30.688 -2.064 -4.878 1.00 87.94 98 GLN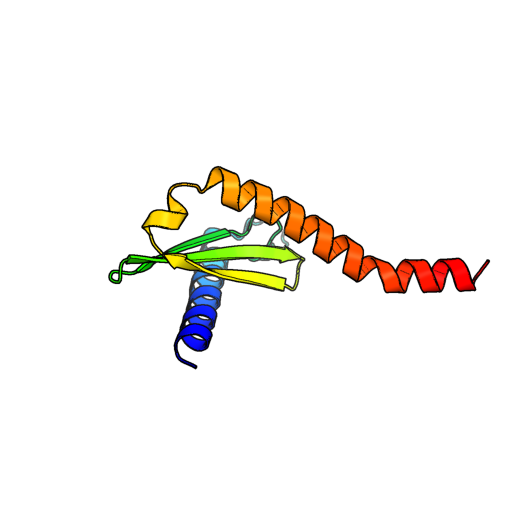 A CA 1
ATOM 779 C C . GLN A 1 98 ? 31.415 -0.857 -5.481 1.00 87.94 98 GLN A C 1
ATOM 781 O O . GLN A 1 98 ? 32.378 -1.048 -6.221 1.00 87.94 98 GLN A O 1
ATOM 786 N N . GLU A 1 99 ? 30.946 0.359 -5.208 1.00 90.31 99 GLU A N 1
ATOM 787 C CA . GLU A 1 99 ? 31.588 1.605 -5.637 1.00 90.31 99 GLU A CA 1
ATOM 788 C C . GLU A 1 99 ? 32.860 1.875 -4.822 1.00 90.31 99 GLU A C 1
ATOM 790 O O . GLU A 1 99 ? 33.891 2.205 -5.401 1.00 90.31 99 GLU A O 1
ATOM 795 N N . GLU A 1 100 ? 32.830 1.629 -3.511 1.00 87.38 100 GLU A N 1
ATOM 796 C CA . GLU A 1 100 ? 33.996 1.747 -2.624 1.00 87.38 100 GLU A CA 1
ATOM 797 C C . GLU A 1 100 ? 35.091 0.720 -2.941 1.00 87.38 100 GLU A C 1
ATOM 799 O O . GLU A 1 100 ? 36.266 1.045 -2.857 1.00 87.38 100 GLU A O 1
ATOM 804 N N . SER A 1 101 ? 34.730 -0.496 -3.370 1.00 80.56 101 SER A N 1
ATOM 805 C CA . SER A 1 101 ? 35.707 -1.544 -3.728 1.00 80.56 101 SER A CA 1
ATOM 806 C C . SER A 1 101 ? 36.433 -1.299 -5.063 1.00 80.56 101 SER A C 1
ATOM 808 O O . SER A 1 101 ? 37.326 -2.066 -5.423 1.00 80.56 101 SER A O 1
ATOM 810 N N . LYS A 1 102 ? 35.996 -0.306 -5.850 1.00 75.19 102 LYS A N 1
ATOM 811 C CA . LYS A 1 102 ? 36.582 0.052 -7.155 1.00 75.19 102 LYS A CA 1
ATOM 812 C C . LYS A 1 102 ? 37.549 1.238 -7.081 1.00 75.19 102 LYS A C 1
ATOM 814 O O . LYS A 1 102 ? 38.230 1.487 -8.076 1.00 75.19 102 LYS A O 1
ATOM 819 N N . ASN A 1 103 ? 37.580 1.942 -5.950 1.00 57.50 103 ASN A N 1
ATOM 820 C CA . ASN A 1 103 ? 38.522 3.020 -5.645 1.00 57.50 103 ASN A CA 1
ATOM 821 C C . ASN A 1 103 ? 39.686 2.490 -4.804 1.00 57.50 103 ASN A C 1
ATOM 823 O O . ASN A 1 103 ? 40.783 3.074 -4.926 1.00 57.50 103 ASN A O 1
#

Secondary structure (DSSP, 8-state):
-HHHHHHHHHHHHHHHHHHHHT--EETTEE--SS-TT-EEEEE-TTSEEEEEEEEETTEEEEEEEEHHHHTTHHHHHHHHHHHHHHHHHHHHHHHHHHHHTT-

Foldseek 3Di:
DVVVVVLVVVVVVQQVVLQVPVFDDDPNDTDRSDDQQRKDWDQDPVQKIWMWHDLDPVDIDIDIDGNVVCVPVVVVVVVVVVVSVVVVVVVCPVVVVVVVVVD

Organism: Oesophagostomum dentatum (NCBI:txid61180)

InterPro domains:
  IPR006762 Gtr1/RagA G protein [PTHR11259] (1-98)

pLDDT: mean 91.94, std 7.77, range [57.5, 98.25]

Radius of gyration: 16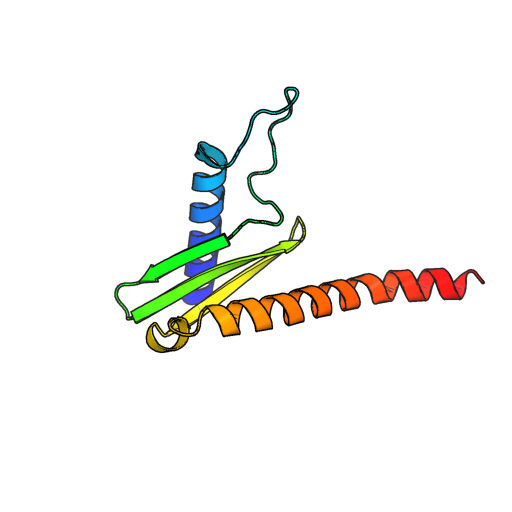.98 Å; chains: 1; bounding box: 56×30×43 Å